Protein AF-A0A2T2SLJ1-F1 (afdb_monomer_lite)

pLDDT: mean 74.82, std 20.55, range [23.19, 96.5]

Secondary structure (DSSP, 8-state):
-----------------------SPPHHHHHHHHHHHHSGGGTT-----PPPHHHHHHHHHT------HHHHHHHHHHHHHH-S-GGGS-HHHHHS-HHHHHHHHHHHT-

Radius of gyration: 22.31 Å; chains: 1; bounding box: 52×55×46 Å

Structure (mmCIF, N/CA/C/O backbone):
data_AF-A0A2T2SLJ1-F1
#
_entry.id   AF-A0A2T2SLJ1-F1
#
loop_
_atom_site.group_PDB
_atom_site.id
_atom_site.type_symbol
_atom_site.label_atom_id
_atom_site.label_alt_id
_atom_site.label_comp_id
_atom_site.label_asym_id
_atom_site.label_entity_id
_atom_site.label_seq_id
_atom_site.pdbx_PDB_ins_code
_atom_site.Cartn_x
_atom_site.Cartn_y
_atom_site.Cartn_z
_atom_site.occupancy
_atom_site.B_iso_or_equiv
_atom_site.auth_seq_id
_atom_site.auth_comp_id
_atom_site.auth_asym_id
_atom_site.auth_atom_id
_atom_site.pdbx_PDB_model_num
ATOM 1 N N . MET A 1 1 ? 17.537 -33.366 -26.119 1.00 32.69 1 MET A N 1
ATOM 2 C CA . MET A 1 1 ? 17.930 -32.908 -27.466 1.00 32.69 1 MET A CA 1
ATOM 3 C C . MET A 1 1 ? 18.344 -31.454 -27.351 1.00 32.69 1 MET A C 1
ATOM 5 O O . MET A 1 1 ? 17.523 -30.617 -27.011 1.00 32.69 1 MET A O 1
ATOM 9 N N . TRP A 1 2 ? 19.645 -31.213 -27.488 1.00 23.19 2 TRP A N 1
ATOM 10 C CA . TRP A 1 2 ? 20.287 -29.902 -27.521 1.00 23.19 2 TRP A CA 1
ATOM 11 C C . TRP A 1 2 ? 20.319 -29.410 -28.971 1.00 23.19 2 TRP A C 1
ATOM 13 O O . TRP A 1 2 ? 20.697 -30.185 -29.845 1.00 23.19 2 TRP A O 1
ATOM 23 N N . PHE A 1 3 ? 20.025 -28.134 -29.212 1.00 32.09 3 PHE A N 1
ATOM 24 C CA . PHE A 1 3 ? 20.593 -27.412 -30.349 1.00 32.09 3 PHE A CA 1
ATOM 25 C C . PHE A 1 3 ? 21.109 -26.059 -29.875 1.00 32.09 3 PHE A C 1
ATOM 27 O O . PHE A 1 3 ? 20.372 -25.231 -29.346 1.00 32.09 3 PHE A O 1
ATOM 34 N N . ALA A 1 4 ? 22.417 -25.898 -30.042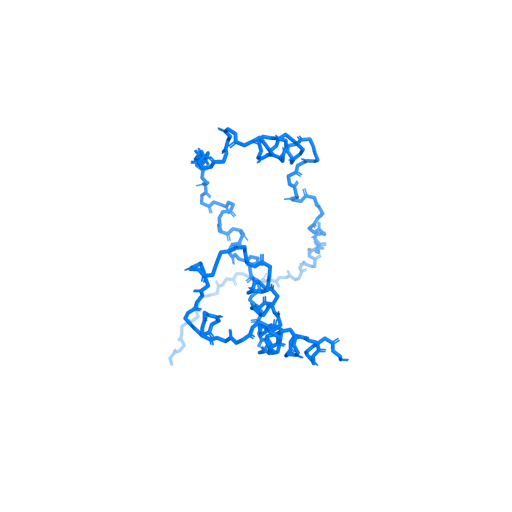 1.00 35.19 4 ALA A N 1
ATOM 35 C CA . ALA A 1 4 ? 23.173 -24.691 -29.791 1.00 35.19 4 ALA A CA 1
ATOM 36 C C . ALA A 1 4 ? 23.095 -23.764 -31.011 1.00 35.19 4 ALA A C 1
ATOM 38 O O . ALA A 1 4 ? 23.362 -24.196 -32.131 1.00 35.19 4 ALA A O 1
ATOM 39 N N . ALA A 1 5 ? 22.839 -22.479 -30.777 1.00 35.28 5 ALA A N 1
ATOM 40 C CA . ALA A 1 5 ? 23.275 -21.409 -31.663 1.00 35.28 5 ALA A CA 1
ATOM 41 C C . ALA A 1 5 ? 24.254 -20.537 -30.869 1.00 35.28 5 ALA A C 1
ATOM 43 O O . ALA A 1 5 ? 23.901 -19.918 -29.868 1.00 35.28 5 ALA A O 1
ATOM 44 N N . ARG A 1 6 ? 25.521 -20.578 -31.284 1.00 35.38 6 ARG A N 1
ATOM 45 C CA . ARG A 1 6 ? 26.629 -19.787 -30.745 1.00 35.38 6 ARG A CA 1
ATOM 46 C C . ARG A 1 6 ? 26.397 -18.301 -31.054 1.00 35.38 6 ARG A C 1
ATOM 48 O O . ARG A 1 6 ? 26.515 -17.906 -32.209 1.00 35.38 6 ARG A O 1
ATOM 55 N N . GLY A 1 7 ? 26.113 -17.496 -30.032 1.00 37.56 7 GLY A N 1
ATOM 56 C CA . GLY A 1 7 ? 26.376 -16.051 -30.036 1.00 37.56 7 GLY A CA 1
ATOM 57 C C . GLY A 1 7 ? 27.802 -15.776 -29.533 1.00 37.56 7 GLY A C 1
ATOM 58 O O . GLY A 1 7 ? 28.334 -16.598 -28.780 1.00 37.56 7 GLY A O 1
ATOM 59 N N . PRO A 1 8 ? 28.462 -14.691 -29.974 1.00 36.06 8 PRO A N 1
ATOM 60 C CA . PRO A 1 8 ? 29.869 -14.446 -29.682 1.00 36.06 8 PRO A CA 1
ATOM 61 C C . PRO A 1 8 ? 30.100 -14.208 -28.188 1.00 36.06 8 PRO A C 1
ATOM 63 O O . PRO A 1 8 ? 29.230 -13.726 -27.466 1.00 36.06 8 PRO A O 1
ATOM 66 N N . ALA A 1 9 ? 31.298 -14.590 -27.750 1.00 40.44 9 ALA A N 1
ATOM 67 C CA . ALA A 1 9 ? 31.780 -14.528 -26.382 1.00 40.44 9 ALA A CA 1
ATOM 68 C C . ALA A 1 9 ? 31.464 -13.181 -25.711 1.00 40.44 9 ALA A C 1
ATOM 70 O O . ALA A 1 9 ? 31.993 -12.142 -26.104 1.00 40.44 9 ALA A O 1
ATOM 71 N N . ALA A 1 10 ? 30.641 -13.218 -24.660 1.00 38.09 10 ALA A N 1
ATOM 72 C CA . ALA A 1 10 ? 30.500 -12.116 -23.721 1.00 38.09 10 ALA A CA 1
ATOM 73 C C . ALA A 1 10 ? 31.772 -12.051 -22.864 1.00 38.09 10 ALA A C 1
ATOM 75 O O . ALA A 1 10 ? 31.848 -12.603 -21.767 1.00 38.09 10 ALA A O 1
ATOM 76 N N . ALA A 1 11 ? 32.806 -11.418 -23.417 1.00 36.16 11 ALA A N 1
ATOM 77 C CA . ALA A 1 11 ? 33.872 -10.840 -22.622 1.00 36.16 11 ALA A CA 1
ATOM 78 C C . ALA A 1 11 ? 33.234 -9.850 -21.642 1.00 36.16 11 ALA A C 1
ATOM 80 O O . ALA A 1 11 ? 32.400 -9.026 -22.024 1.00 36.16 11 ALA A O 1
ATOM 81 N N . GLY A 1 12 ? 33.588 -9.990 -20.368 1.00 44.56 12 GLY A N 1
ATOM 82 C CA . GLY A 1 12 ? 33.067 -9.156 -19.302 1.00 44.56 12 GLY A CA 1
ATOM 83 C C . GLY A 1 12 ? 33.299 -7.678 -19.590 1.00 44.56 12 GLY A C 1
ATOM 84 O O . GLY A 1 12 ? 34.434 -7.219 -19.664 1.00 44.56 12 GLY A O 1
ATOM 85 N N . HIS A 1 13 ? 32.205 -6.934 -19.668 1.00 31.97 13 HIS A N 1
ATOM 86 C CA . HIS A 1 13 ? 32.200 -5.516 -19.376 1.00 31.97 13 HIS A CA 1
ATOM 87 C C . HIS A 1 13 ? 31.248 -5.326 -18.203 1.00 31.97 13 HIS A C 1
ATOM 89 O O . HIS A 1 13 ? 30.032 -5.444 -18.330 1.00 31.97 13 HIS A O 1
ATOM 95 N N . HIS A 1 14 ? 31.832 -5.090 -17.028 1.00 45.66 14 HIS A N 1
ATOM 96 C CA . HIS A 1 14 ? 31.132 -4.503 -15.896 1.00 45.66 14 HIS A CA 1
ATOM 97 C C . HIS A 1 14 ? 30.698 -3.093 -16.306 1.00 45.66 14 HIS A C 1
ATOM 99 O O . HIS A 1 14 ? 31.378 -2.113 -16.008 1.00 45.66 14 HIS A O 1
ATOM 105 N N . GLU A 1 15 ? 29.600 -2.987 -17.049 1.00 38.31 15 GLU A N 1
ATOM 106 C CA . GLU A 1 15 ? 28.993 -1.700 -17.335 1.00 38.31 15 GLU A CA 1
ATOM 107 C C . GLU A 1 15 ? 28.242 -1.265 -16.081 1.00 38.31 15 GLU A C 1
ATOM 109 O O . GLU A 1 15 ? 27.338 -1.937 -15.577 1.00 38.31 15 GLU A O 1
ATOM 114 N N . ALA A 1 16 ? 28.751 -0.188 -15.494 1.00 38.41 16 ALA A N 1
ATOM 115 C CA . ALA A 1 16 ? 28.317 0.356 -14.230 1.00 38.41 16 ALA A CA 1
ATOM 116 C C . ALA A 1 16 ? 26.790 0.485 -14.185 1.00 38.41 16 ALA A C 1
ATOM 118 O O . ALA A 1 16 ? 26.183 1.101 -15.062 1.00 38.41 16 ALA A O 1
ATOM 119 N N . ARG A 1 17 ? 26.180 -0.053 -13.119 1.00 45.03 17 ARG A N 1
ATOM 120 C CA . ARG A 1 17 ? 24.810 0.268 -12.708 1.00 45.03 17 ARG A CA 1
ATOM 121 C C . ARG A 1 17 ? 24.658 1.788 -12.711 1.00 45.03 17 ARG A C 1
ATOM 123 O O . ARG A 1 17 ? 25.090 2.453 -11.769 1.00 45.03 17 ARG A O 1
ATOM 130 N N . ARG A 1 18 ? 24.059 2.346 -13.764 1.00 36.41 18 ARG A N 1
ATOM 131 C CA . ARG A 1 18 ? 23.608 3.735 -13.760 1.00 36.41 18 ARG A CA 1
ATOM 132 C C . ARG A 1 18 ? 22.591 3.828 -12.625 1.00 36.41 18 ARG A C 1
ATOM 134 O O . ARG A 1 18 ? 21.611 3.083 -12.660 1.00 36.41 18 ARG A O 1
ATOM 141 N N . PRO A 1 19 ? 22.801 4.671 -11.602 1.00 38.62 19 PRO A N 1
ATOM 142 C CA . PRO A 1 19 ? 21.751 4.892 -10.630 1.00 38.62 19 PRO A CA 1
ATOM 143 C C . PRO A 1 19 ? 20.553 5.438 -11.406 1.00 38.62 19 PRO A C 1
ATOM 145 O O . PRO A 1 19 ? 20.693 6.408 -12.155 1.00 38.62 19 PRO A O 1
ATOM 148 N N . LEU A 1 20 ? 19.403 4.779 -11.260 1.00 50.56 20 LEU A N 1
ATOM 149 C CA . LEU A 1 20 ? 18.093 5.259 -11.688 1.00 50.56 20 LEU A CA 1
ATOM 150 C C . LEU A 1 20 ? 17.788 6.532 -10.890 1.00 50.56 20 LEU A C 1
ATOM 152 O O . LEU A 1 20 ? 17.073 6.534 -9.893 1.00 50.56 20 LEU A O 1
ATOM 156 N N . ARG A 1 21 ? 18.456 7.616 -11.264 1.00 48.94 21 ARG A N 1
ATOM 157 C CA . ARG A 1 21 ? 18.364 8.919 -10.634 1.00 48.94 21 ARG A CA 1
ATOM 158 C C . ARG A 1 21 ? 17.631 9.793 -11.639 1.00 48.94 21 ARG A C 1
ATOM 160 O O . ARG A 1 21 ? 18.147 10.074 -12.715 1.00 48.94 21 ARG A O 1
ATOM 167 N N . ASP A 1 22 ? 16.406 10.152 -11.266 1.00 49.47 22 ASP A N 1
ATOM 168 C CA . ASP A 1 22 ? 15.602 11.240 -11.837 1.00 49.47 22 ASP A CA 1
ATOM 169 C C . ASP A 1 22 ? 14.619 10.909 -12.983 1.00 49.47 22 ASP A C 1
ATOM 171 O O . ASP A 1 22 ? 14.282 11.787 -13.771 1.00 49.47 22 ASP A O 1
ATOM 175 N N . ALA A 1 23 ? 14.036 9.704 -13.025 1.00 55.25 23 ALA A N 1
ATOM 176 C CA . ALA A 1 23 ? 12.871 9.417 -13.888 1.00 55.25 23 ALA A CA 1
ATOM 177 C C . ALA A 1 23 ? 11.512 9.845 -13.276 1.00 55.25 23 ALA A C 1
ATOM 179 O O . ALA A 1 23 ? 10.450 9.411 -13.716 1.00 55.25 23 ALA A O 1
ATOM 180 N N . GLY A 1 24 ? 11.520 10.690 -12.241 1.00 54.97 24 GLY A N 1
ATOM 181 C CA . GLY A 1 24 ? 10.297 11.293 -11.709 1.00 54.97 24 GLY A CA 1
ATOM 182 C C . GLY A 1 24 ? 9.847 12.471 -12.582 1.00 54.97 24 GLY A C 1
ATOM 183 O O . GLY A 1 24 ? 10.696 13.225 -13.068 1.00 54.97 24 GLY A O 1
ATOM 184 N N . PRO A 1 25 ? 8.535 12.706 -12.772 1.00 66.19 25 PRO A N 1
ATOM 185 C CA . PRO A 1 25 ? 8.072 13.913 -13.447 1.00 66.19 25 PRO A CA 1
ATOM 186 C C . PRO A 1 25 ? 8.629 15.139 -12.715 1.00 66.19 25 PRO A C 1
ATOM 188 O O . PRO A 1 25 ? 8.607 15.198 -11.484 1.00 66.19 25 PRO A O 1
ATOM 191 N N . SER A 1 26 ? 9.153 16.123 -13.457 1.00 74.44 26 SER A N 1
ATOM 192 C CA . SER A 1 26 ? 9.773 17.300 -12.834 1.00 74.44 26 SER A CA 1
ATOM 193 C C . SER A 1 26 ? 8.840 17.925 -11.788 1.00 74.44 26 SER A C 1
ATOM 195 O O . SER A 1 26 ? 7.627 17.986 -12.001 1.00 74.44 26 SER A O 1
ATOM 197 N N . LYS A 1 27 ? 9.391 18.468 -10.692 1.00 69.19 27 LYS A N 1
ATOM 198 C CA . LYS A 1 27 ? 8.599 19.148 -9.643 1.00 69.19 27 LYS A CA 1
ATOM 199 C C . LYS A 1 27 ? 7.634 20.199 -10.215 1.00 69.19 27 LYS A C 1
ATOM 201 O O . LYS A 1 27 ? 6.551 20.400 -9.677 1.00 69.19 27 LYS A O 1
ATOM 206 N N . ARG A 1 28 ? 8.001 20.828 -11.340 1.00 69.94 28 ARG A N 1
ATOM 207 C CA . ARG A 1 28 ? 7.151 21.776 -12.079 1.00 69.94 28 ARG A CA 1
ATOM 208 C C . ARG A 1 28 ? 5.965 21.101 -12.768 1.00 69.94 28 ARG A C 1
ATOM 210 O O . ARG A 1 28 ? 4.855 21.615 -12.703 1.00 69.94 28 ARG A O 1
ATOM 217 N N . VAL A 1 29 ? 6.192 19.967 -13.427 1.00 74.81 29 VAL A N 1
ATOM 218 C CA . VAL A 1 29 ? 5.136 19.187 -14.092 1.00 74.81 29 VAL A CA 1
ATOM 219 C C . VAL A 1 29 ? 4.199 18.586 -13.049 1.00 74.81 29 VAL A C 1
ATOM 221 O O . VAL A 1 29 ? 2.989 18.780 -13.140 1.00 74.81 29 VAL A O 1
ATOM 224 N N . PHE A 1 30 ? 4.749 17.956 -12.007 1.00 77.19 30 PHE A N 1
ATOM 225 C CA . PHE A 1 30 ? 3.952 17.388 -10.924 1.00 77.19 30 PHE A CA 1
ATOM 226 C C . PHE A 1 30 ? 3.123 18.458 -10.203 1.00 77.19 30 PHE A C 1
ATOM 228 O O . PHE A 1 30 ? 1.929 18.270 -10.012 1.00 77.19 30 PHE A O 1
ATOM 235 N N . GLY A 1 31 ? 3.705 19.621 -9.883 1.00 76.50 31 GLY A N 1
ATOM 236 C CA . GLY A 1 31 ? 2.978 20.718 -9.232 1.00 76.50 31 GLY A CA 1
ATOM 237 C C . GLY A 1 31 ? 1.816 21.273 -10.065 1.00 76.50 31 GLY A C 1
ATOM 238 O O . GLY A 1 31 ? 0.776 21.628 -9.508 1.00 76.50 31 GLY A O 1
ATOM 239 N N . ARG A 1 32 ? 1.952 21.293 -11.399 1.00 76.06 32 ARG A N 1
ATOM 240 C CA . ARG A 1 32 ? 0.868 21.688 -12.314 1.00 76.06 32 ARG A CA 1
ATOM 241 C C . ARG A 1 32 ? -0.243 20.647 -12.364 1.00 76.06 32 ARG A C 1
ATOM 243 O O . ARG A 1 32 ? -1.406 21.027 -12.314 1.00 76.06 32 ARG A O 1
ATOM 250 N N . ILE A 1 33 ? 0.104 19.361 -12.426 1.00 77.94 33 ILE A N 1
ATOM 251 C CA . ILE A 1 33 ? -0.872 18.263 -12.417 1.00 77.94 33 ILE A CA 1
ATOM 252 C C . ILE A 1 33 ? -1.593 18.206 -11.065 1.00 77.94 33 ILE A C 1
ATOM 254 O O . ILE A 1 33 ? -2.813 18.149 -11.036 1.00 77.94 33 ILE A O 1
ATOM 258 N N . ALA A 1 34 ? -0.869 18.305 -9.949 1.00 72.00 34 ALA A N 1
ATOM 259 C CA . ALA A 1 34 ? -1.445 18.301 -8.607 1.00 72.00 34 ALA A CA 1
ATOM 260 C C . ALA A 1 34 ? -2.371 19.506 -8.369 1.00 72.00 34 ALA A C 1
ATOM 262 O O . ALA A 1 34 ? -3.474 19.327 -7.859 1.00 72.00 34 ALA A O 1
ATOM 263 N N . SER A 1 35 ? -1.966 20.713 -8.793 1.00 77.81 35 SER A N 1
ATOM 264 C CA . SER A 1 35 ? -2.853 21.887 -8.785 1.00 77.81 35 SER A CA 1
ATOM 265 C C . SER A 1 35 ? -4.075 21.662 -9.666 1.00 77.81 35 SER A C 1
ATOM 267 O O . SER A 1 35 ? -5.180 21.942 -9.242 1.00 77.81 35 SER A O 1
ATOM 269 N N . PHE A 1 36 ? -3.911 21.116 -10.873 1.00 74.81 36 PHE A N 1
ATOM 270 C CA . PHE A 1 36 ? -5.040 20.789 -11.744 1.00 74.81 36 PHE A CA 1
ATOM 271 C C . PHE A 1 36 ? -5.994 19.764 -11.098 1.00 74.81 36 PHE A C 1
ATOM 273 O O . PHE A 1 36 ? -7.206 19.912 -11.172 1.00 74.81 36 PHE A O 1
ATOM 280 N N . MET A 1 37 ? -5.475 18.754 -10.400 1.00 72.06 37 MET A N 1
ATOM 281 C CA . MET A 1 37 ? -6.282 17.739 -9.715 1.00 72.06 37 MET A CA 1
ATOM 282 C C . MET A 1 37 ? -6.963 18.244 -8.431 1.00 72.06 37 MET A C 1
ATOM 284 O O . MET A 1 37 ? -7.929 17.622 -7.983 1.00 72.06 37 MET A O 1
ATOM 288 N N . SER A 1 38 ? -6.483 19.333 -7.814 1.00 76.00 38 SER A N 1
ATOM 289 C CA . SER A 1 38 ? -7.044 19.849 -6.556 1.00 76.00 38 SER A CA 1
ATOM 290 C C . SER A 1 38 ? -8.381 20.576 -6.744 1.00 76.00 38 SER A C 1
ATOM 292 O O . SER A 1 38 ? -9.186 20.620 -5.809 1.00 76.00 38 SER A O 1
ATOM 294 N N . TRP A 1 39 ? -8.652 21.066 -7.957 1.00 75.69 39 TRP A N 1
ATOM 295 C CA . TRP A 1 39 ? -9.884 21.760 -8.329 1.00 75.69 39 TRP A CA 1
ATOM 296 C C . TRP A 1 39 ? -11.094 20.806 -8.385 1.00 75.69 39 TRP A C 1
ATOM 298 O O . TRP A 1 39 ? -11.081 19.827 -9.145 1.00 75.69 39 TRP A O 1
ATOM 308 N N . PRO A 1 40 ? -12.166 21.058 -7.608 1.00 75.00 40 PRO A N 1
ATOM 309 C CA . PRO A 1 40 ? -13.384 20.243 -7.622 1.00 75.00 40 PRO A CA 1
ATOM 310 C C . PRO A 1 40 ? -14.008 20.059 -9.015 1.00 75.00 40 PRO A C 1
ATOM 312 O O . PRO A 1 40 ? -14.481 18.971 -9.332 1.00 75.00 40 PRO A O 1
ATOM 315 N N . GLU A 1 41 ? -13.951 21.082 -9.862 1.00 79.69 41 GLU A N 1
ATOM 316 C CA . GLU A 1 41 ? -14.445 21.137 -11.244 1.00 79.69 41 GLU A CA 1
ATOM 317 C C . GLU A 1 41 ? -13.626 20.298 -12.245 1.00 79.69 41 GLU A C 1
ATOM 319 O O . GLU A 1 41 ? -14.002 20.143 -13.411 1.00 79.69 41 GLU A O 1
ATOM 324 N N . HIS A 1 42 ? -12.483 19.760 -11.819 1.00 72.62 42 HIS A N 1
ATOM 325 C CA . HIS A 1 42 ? -11.652 18.844 -12.603 1.00 72.62 42 HIS A CA 1
ATOM 326 C C . HIS A 1 42 ? -11.803 17.387 -12.151 1.00 72.62 42 HIS A C 1
ATOM 328 O O . HIS A 1 42 ? -11.371 16.469 -12.854 1.00 72.62 42 HIS A O 1
ATOM 334 N N . ARG A 1 43 ? -12.493 17.140 -11.028 1.00 68.31 43 ARG A N 1
ATOM 335 C CA . ARG A 1 43 ? -12.812 15.785 -10.566 1.00 68.31 43 ARG A CA 1
ATOM 336 C C . ARG A 1 43 ? -13.717 15.096 -11.591 1.00 68.31 43 ARG A C 1
ATOM 338 O O . ARG A 1 43 ? -14.781 15.598 -11.932 1.00 68.31 43 ARG A O 1
ATOM 345 N N . GLY A 1 44 ? -13.284 13.937 -12.087 1.00 63.69 44 GLY A N 1
ATOM 346 C CA . GLY A 1 44 ? -14.017 13.157 -13.092 1.00 63.69 44 GLY A CA 1
ATOM 347 C C . GLY A 1 44 ? -13.707 13.504 -14.554 1.00 63.69 44 GLY A C 1
ATOM 348 O O . GLY A 1 44 ? -14.286 12.888 -15.444 1.00 63.69 44 GLY A O 1
ATOM 349 N N . ARG A 1 45 ? -12.785 14.438 -14.834 1.00 64.50 45 ARG A N 1
ATOM 350 C CA . ARG A 1 45 ? -12.292 14.702 -16.197 1.00 64.50 45 ARG A CA 1
ATOM 351 C C . ARG A 1 45 ? -11.038 13.863 -16.464 1.00 64.50 45 ARG A C 1
ATOM 353 O O . ARG A 1 45 ? -10.048 13.997 -15.751 1.00 64.50 45 ARG A O 1
ATOM 360 N N . ILE A 1 46 ? -11.080 12.996 -17.478 1.00 64.31 46 ILE A N 1
ATOM 361 C CA . ILE A 1 46 ? -9.956 12.120 -17.849 1.00 64.31 46 ILE A CA 1
ATOM 362 C C . ILE A 1 46 ? -9.064 12.845 -18.862 1.00 64.31 46 ILE A C 1
ATOM 364 O O . ILE A 1 46 ? -9.539 13.270 -19.915 1.00 64.31 46 ILE A O 1
ATOM 368 N N . LEU A 1 47 ? -7.771 12.975 -18.553 1.00 66.12 47 LEU A N 1
ATOM 369 C CA . LEU A 1 47 ? -6.754 13.374 -19.525 1.00 66.12 47 LEU A CA 1
ATOM 370 C C . LEU A 1 47 ? -6.191 12.110 -20.184 1.00 66.12 47 LEU A C 1
ATOM 372 O O . LEU A 1 47 ? -5.503 11.331 -19.529 1.00 66.12 47 LEU A O 1
ATOM 376 N N . PHE A 1 48 ? -6.476 11.912 -21.470 1.00 63.03 48 PHE A N 1
ATOM 377 C CA . PHE A 1 48 ? -5.872 10.839 -22.259 1.00 63.03 48 PHE A CA 1
ATOM 378 C C . PHE A 1 48 ? -4.578 11.347 -22.891 1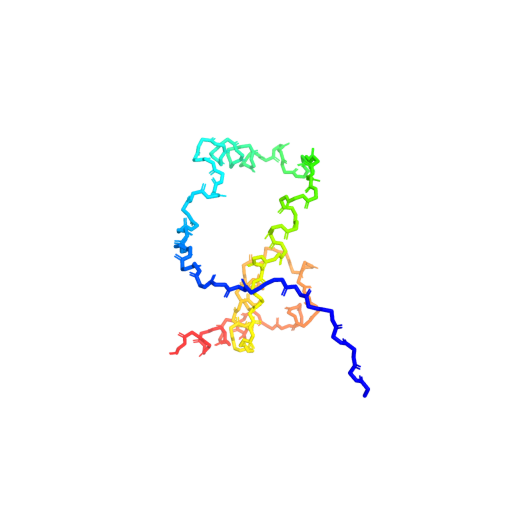.00 63.03 48 PHE A C 1
ATOM 380 O O . PHE A 1 48 ? -4.597 12.306 -23.661 1.00 63.03 48 PHE A O 1
ATOM 387 N N . PHE A 1 49 ? -3.460 10.701 -22.576 1.00 71.75 49 PHE A N 1
ATOM 388 C CA . PHE A 1 49 ? -2.197 10.892 -23.279 1.00 71.75 49 PHE A CA 1
ATOM 389 C C . PHE A 1 49 ? -1.780 9.558 -23.910 1.00 71.75 49 PHE A C 1
ATOM 391 O O . PHE A 1 49 ? -1.898 8.519 -23.256 1.00 71.75 49 PHE A O 1
ATOM 398 N N . PRO A 1 50 ? -1.331 9.553 -25.177 1.00 75.69 50 PRO A N 1
ATOM 399 C CA . PRO A 1 50 ? -0.836 8.339 -25.803 1.00 75.69 50 PRO A CA 1
ATOM 400 C C . PRO A 1 50 ? 0.455 7.906 -25.103 1.00 75.69 50 PRO A C 1
ATOM 402 O O . PRO A 1 50 ? 1.405 8.681 -24.993 1.00 75.69 50 PRO A O 1
ATOM 405 N N . VAL A 1 51 ? 0.481 6.666 -24.623 1.00 82.25 51 VAL A N 1
ATOM 406 C CA . VAL A 1 51 ? 1.692 6.017 -24.113 1.00 82.25 51 VAL A CA 1
ATOM 407 C C . VAL A 1 51 ? 2.310 5.233 -25.266 1.00 82.25 51 VAL A C 1
ATOM 409 O O . VAL A 1 51 ? 1.624 4.446 -25.918 1.00 82.25 51 VAL A O 1
ATOM 412 N N . THR A 1 52 ? 3.589 5.471 -25.554 1.00 85.50 52 THR A N 1
ATOM 413 C CA . THR A 1 52 ? 4.338 4.695 -26.549 1.00 85.50 52 THR A CA 1
ATOM 414 C C . THR A 1 52 ? 4.790 3.357 -25.957 1.00 85.50 52 THR A C 1
ATOM 416 O O . THR A 1 52 ? 4.870 3.195 -24.739 1.00 85.50 52 THR A O 1
ATOM 419 N N . ALA A 1 53 ? 5.075 2.376 -26.818 1.00 89.88 53 ALA A N 1
ATOM 420 C CA . ALA A 1 53 ? 5.420 1.021 -26.381 1.00 89.88 53 ALA A CA 1
ATOM 421 C C . ALA A 1 53 ? 6.689 0.966 -25.508 1.00 89.88 53 ALA A C 1
ATOM 423 O O . ALA A 1 53 ? 6.737 0.191 -24.562 1.00 89.88 53 ALA A O 1
ATOM 424 N N . GLU A 1 54 ? 7.689 1.805 -25.787 1.00 87.69 54 GLU A N 1
ATOM 425 C CA . GLU A 1 54 ? 8.979 1.788 -25.082 1.00 87.69 54 GLU A CA 1
ATOM 426 C C . GLU A 1 54 ? 8.852 2.138 -23.579 1.00 87.69 54 GLU A C 1
ATOM 428 O O . GLU A 1 54 ? 9.248 1.306 -22.763 1.00 87.69 54 GLU A O 1
ATOM 433 N N . PRO A 1 55 ? 8.259 3.278 -23.157 1.00 85.75 55 PRO A N 1
ATOM 434 C CA . PRO A 1 55 ? 8.036 3.566 -21.737 1.00 85.75 55 PRO A CA 1
ATOM 435 C C . PRO A 1 5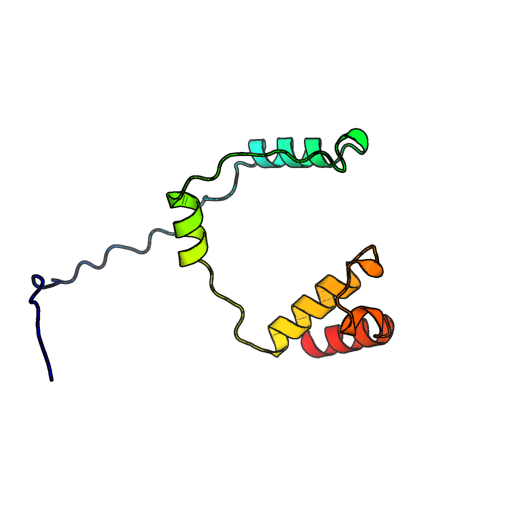5 ? 7.179 2.520 -21.018 1.00 85.75 55 PRO A C 1
ATOM 437 O O . PRO A 1 55 ? 7.408 2.244 -19.843 1.00 85.75 55 PRO A O 1
ATOM 440 N N . LEU A 1 56 ? 6.189 1.942 -21.709 1.00 86.00 56 LEU A N 1
ATOM 441 C CA . LEU A 1 56 ? 5.335 0.903 -21.135 1.00 86.00 56 LEU A CA 1
ATOM 442 C C . LEU A 1 56 ? 6.116 -0.394 -20.892 1.00 86.00 56 LEU A C 1
ATOM 444 O O . LEU A 1 56 ? 5.986 -1.000 -19.828 1.00 86.00 56 LEU A O 1
ATOM 448 N N . GLN A 1 57 ? 6.939 -0.797 -21.861 1.00 87.56 57 GLN A N 1
ATOM 449 C CA . GLN A 1 57 ? 7.796 -1.970 -21.746 1.00 87.56 57 GLN A CA 1
ATOM 450 C C . GLN A 1 57 ? 8.815 -1.782 -20.622 1.00 87.56 57 GLN A C 1
ATOM 452 O O . GLN A 1 57 ? 8.902 -2.629 -19.744 1.00 87.56 57 GLN A O 1
ATOM 457 N N . ALA A 1 58 ? 9.487 -0.628 -20.568 1.00 87.44 58 ALA A N 1
ATOM 458 C CA . ALA A 1 58 ? 10.441 -0.316 -19.507 1.00 87.44 58 ALA A CA 1
ATOM 459 C C . ALA A 1 58 ? 9.807 -0.372 -18.104 1.00 87.44 58 ALA A C 1
ATOM 461 O O . ALA A 1 58 ? 10.396 -0.934 -17.186 1.00 87.44 58 ALA A O 1
ATOM 462 N N . ALA A 1 59 ? 8.592 0.163 -17.936 1.00 85.44 59 ALA A N 1
ATOM 463 C CA . ALA A 1 59 ? 7.869 0.087 -16.665 1.00 85.44 59 ALA A CA 1
ATOM 464 C C . ALA A 1 59 ? 7.458 -1.349 -16.298 1.00 85.44 59 ALA A C 1
ATOM 466 O O . ALA A 1 59 ? 7.416 -1.694 -15.120 1.00 85.44 59 ALA A O 1
ATOM 467 N N . THR A 1 60 ? 7.143 -2.174 -17.298 1.00 87.12 60 THR A N 1
ATOM 468 C CA . THR A 1 60 ? 6.803 -3.590 -17.096 1.00 87.12 60 THR A CA 1
ATOM 469 C C . THR A 1 60 ? 8.036 -4.393 -16.690 1.00 87.12 60 THR A C 1
ATOM 471 O O . THR A 1 60 ? 7.957 -5.208 -15.776 1.00 87.12 60 THR A O 1
ATOM 474 N N . ASP A 1 61 ? 9.177 -4.131 -17.325 1.00 88.19 61 ASP A N 1
ATOM 475 C CA . ASP A 1 61 ? 10.438 -4.822 -17.052 1.00 88.19 61 ASP A CA 1
ATOM 476 C C . ASP A 1 61 ? 11.024 -4.446 -15.677 1.00 88.19 61 ASP A C 1
ATOM 478 O O . ASP A 1 61 ? 11.682 -5.267 -15.042 1.00 88.19 61 ASP A O 1
ATOM 482 N N . ASP A 1 62 ? 10.764 -3.224 -15.198 1.00 87.25 62 ASP A N 1
ATOM 483 C CA . ASP A 1 62 ? 11.180 -2.730 -13.873 1.00 87.25 62 ASP A CA 1
ATOM 484 C C . ASP A 1 62 ? 10.195 -3.104 -12.746 1.00 87.25 62 ASP A C 1
ATOM 486 O O . ASP A 1 62 ? 10.435 -2.840 -11.566 1.00 87.25 62 ASP A O 1
ATOM 490 N N . PHE A 1 63 ? 9.062 -3.731 -13.073 1.00 84.31 63 PHE A N 1
ATOM 491 C CA . PHE A 1 63 ? 8.068 -4.098 -12.073 1.00 84.31 63 PHE A CA 1
ATOM 492 C C . PHE A 1 63 ? 8.509 -5.329 -11.265 1.00 84.31 63 PHE A C 1
ATOM 494 O O . PHE A 1 63 ? 8.483 -6.461 -11.747 1.00 84.31 63 PHE A O 1
ATOM 501 N N . ALA A 1 64 ? 8.839 -5.121 -9.989 1.00 80.44 64 ALA A N 1
ATOM 502 C CA . ALA A 1 64 ? 9.051 -6.192 -9.018 1.00 80.44 64 ALA A CA 1
ATOM 503 C C . ALA A 1 64 ? 7.787 -6.385 -8.152 1.00 80.44 64 ALA A C 1
ATOM 505 O O . ALA A 1 64 ? 7.499 -5.527 -7.310 1.00 80.44 64 ALA A O 1
ATOM 506 N N . PRO A 1 65 ? 7.012 -7.478 -8.322 1.00 75.94 65 PRO A N 1
ATOM 507 C CA . PRO A 1 65 ? 5.843 -7.718 -7.485 1.00 75.94 65 PRO A CA 1
ATOM 508 C C . PRO A 1 65 ? 6.256 -7.991 -6.029 1.00 75.94 65 PRO A C 1
ATOM 510 O O . PRO A 1 65 ? 7.271 -8.658 -5.795 1.00 75.94 65 PRO A O 1
ATOM 513 N N . PRO A 1 66 ? 5.459 -7.553 -5.038 1.00 76.69 66 PRO A N 1
ATOM 514 C CA . PRO A 1 66 ? 5.648 -7.999 -3.664 1.00 76.69 66 PRO A CA 1
ATOM 515 C C . PRO A 1 66 ? 5.445 -9.519 -3.604 1.00 76.69 66 PRO A C 1
ATOM 517 O O . PRO A 1 66 ? 4.448 -10.040 -4.101 1.00 76.69 66 PRO A O 1
ATOM 520 N N . THR A 1 67 ? 6.408 -10.243 -3.031 1.00 81.62 67 THR A N 1
ATOM 521 C CA . THR A 1 67 ? 6.377 -11.717 -2.923 1.00 81.62 67 THR A CA 1
ATOM 522 C C . THR A 1 67 ? 6.092 -12.206 -1.506 1.00 81.62 67 THR A C 1
ATOM 524 O O . THR A 1 67 ? 5.784 -13.382 -1.321 1.00 81.62 67 THR A O 1
ATOM 527 N N . TYR A 1 68 ? 6.144 -11.316 -0.514 1.00 87.50 68 TYR A N 1
ATOM 528 C CA . TYR A 1 68 ? 5.917 -11.643 0.889 1.00 87.50 68 TYR A CA 1
ATOM 529 C C . TYR A 1 68 ? 4.427 -11.504 1.243 1.00 87.50 68 TYR A C 1
ATOM 531 O O . TYR A 1 68 ? 3.895 -10.393 1.177 1.00 87.50 68 TYR A O 1
ATOM 539 N N . PRO A 1 69 ? 3.738 -12.597 1.631 1.00 88.88 69 PRO A N 1
ATOM 540 C CA . PRO A 1 69 ? 2.303 -12.572 1.930 1.00 88.88 69 PRO A CA 1
ATOM 541 C C . PRO A 1 69 ? 1.906 -11.532 2.984 1.00 88.88 69 PRO A C 1
ATOM 543 O O . PRO A 1 69 ? 0.884 -10.866 2.831 1.00 88.88 69 PRO A O 1
ATOM 546 N N . ASP A 1 70 ? 2.744 -11.342 4.002 1.00 92.50 70 ASP A N 1
ATOM 547 C CA . ASP A 1 70 ? 2.499 -10.390 5.089 1.00 92.50 70 ASP A CA 1
ATOM 548 C C . ASP A 1 70 ? 2.555 -8.931 4.603 1.00 92.50 70 ASP A C 1
ATOM 550 O O . ASP A 1 70 ? 1.735 -8.104 5.006 1.00 92.50 70 ASP A O 1
ATOM 554 N N . GLU A 1 71 ? 3.473 -8.609 3.685 1.00 90.75 71 GLU A N 1
ATOM 555 C CA . GLU A 1 71 ? 3.566 -7.277 3.072 1.00 90.75 71 GLU A CA 1
ATOM 556 C C . GLU A 1 71 ? 2.369 -6.994 2.161 1.00 90.75 71 GLU A C 1
ATOM 558 O O . GLU A 1 71 ? 1.841 -5.878 2.156 1.00 90.75 71 GLU A O 1
ATOM 563 N N . ILE A 1 72 ? 1.910 -8.008 1.422 1.00 91.81 72 ILE A N 1
ATOM 564 C CA . ILE A 1 72 ? 0.705 -7.913 0.594 1.00 91.81 72 ILE A CA 1
ATOM 565 C C . ILE A 1 72 ? -0.507 -7.640 1.490 1.00 91.81 72 ILE A C 1
ATOM 567 O O . ILE A 1 72 ? -1.238 -6.680 1.248 1.00 91.81 72 ILE A O 1
ATOM 571 N N . GLU A 1 73 ? -0.700 -8.418 2.561 1.00 93.12 73 GLU A N 1
ATOM 572 C CA . GLU A 1 73 ? -1.826 -8.215 3.481 1.00 93.12 73 GLU A CA 1
ATOM 573 C C . GLU A 1 73 ? -1.761 -6.833 4.149 1.00 93.12 73 GLU A C 1
ATOM 575 O O . GLU A 1 73 ? -2.777 -6.136 4.238 1.00 93.12 73 GLU A O 1
ATOM 580 N N . LEU A 1 74 ? -0.570 -6.382 4.556 1.00 94.12 74 LEU A N 1
ATOM 581 C CA . LEU A 1 74 ? -0.365 -5.050 5.120 1.00 94.12 74 LEU A CA 1
ATOM 582 C C . LEU A 1 74 ? -0.824 -3.947 4.152 1.00 94.12 74 LEU A C 1
ATOM 584 O O . LEU A 1 74 ? -1.554 -3.036 4.556 1.00 94.12 74 LEU A O 1
ATOM 588 N N . GLN A 1 75 ? -0.407 -4.019 2.886 1.00 92.94 75 GLN A N 1
ATOM 58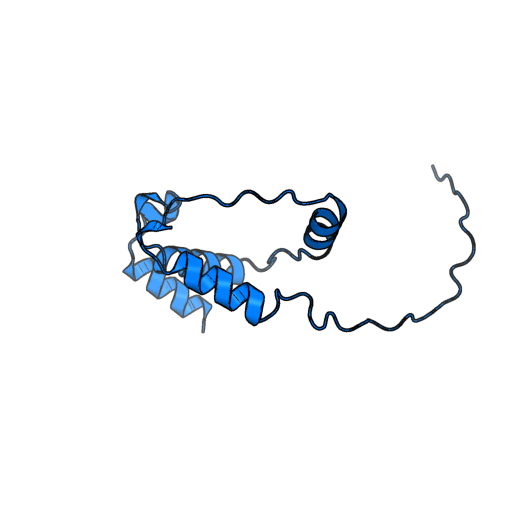9 C CA . GLN A 1 75 ? -0.757 -3.034 1.859 1.00 92.94 75 GLN A CA 1
ATOM 590 C C . GLN A 1 75 ? -2.253 -3.050 1.537 1.00 92.94 75 GLN A C 1
ATOM 592 O O . GLN A 1 75 ? -2.879 -1.991 1.439 1.00 92.94 75 GLN A O 1
ATOM 597 N N . GLU A 1 76 ? -2.850 -4.234 1.422 1.00 93.38 76 GLU A N 1
ATOM 598 C CA . GLU A 1 76 ? -4.281 -4.388 1.169 1.00 93.38 76 GLU A CA 1
ATOM 599 C C . GLU A 1 76 ? -5.127 -3.817 2.313 1.00 93.38 76 GLU A C 1
ATOM 601 O O . GLU A 1 76 ? -6.097 -3.094 2.068 1.00 93.38 76 GLU A O 1
ATOM 606 N N . LEU A 1 77 ? -4.743 -4.083 3.566 1.00 95.69 77 LEU A N 1
ATOM 607 C CA . LEU A 1 77 ? -5.405 -3.530 4.748 1.00 95.69 77 LEU A CA 1
ATOM 608 C C . LEU A 1 77 ? -5.246 -2.009 4.827 1.00 95.69 77 LEU A C 1
ATOM 610 O O . LEU A 1 77 ? -6.212 -1.314 5.151 1.00 95.69 77 LEU A O 1
ATOM 614 N N . ALA A 1 78 ? -4.063 -1.478 4.507 1.00 95.00 78 ALA A N 1
ATOM 615 C CA . ALA A 1 78 ? -3.831 -0.037 4.459 1.00 95.00 78 ALA A CA 1
ATOM 616 C C . ALA A 1 78 ? -4.733 0.628 3.408 1.00 95.00 78 ALA A C 1
ATOM 618 O O . ALA A 1 78 ? -5.465 1.565 3.724 1.00 95.00 78 ALA A O 1
ATOM 619 N N . ALA A 1 79 ? -4.761 0.086 2.188 1.00 93.62 79 ALA A N 1
ATOM 620 C CA . ALA A 1 79 ? -5.621 0.578 1.116 1.00 93.62 79 ALA A CA 1
ATOM 621 C C . ALA A 1 79 ? -7.110 0.503 1.494 1.00 93.62 79 ALA A C 1
ATOM 623 O O . ALA A 1 79 ? -7.871 1.437 1.232 1.00 93.62 79 ALA A O 1
ATOM 624 N N . ALA A 1 80 ? -7.532 -0.581 2.152 1.00 94.31 80 ALA A N 1
ATOM 625 C CA . ALA A 1 80 ? -8.912 -0.746 2.587 1.00 94.31 80 ALA A CA 1
ATOM 626 C C . ALA A 1 80 ? -9.331 0.290 3.647 1.00 94.31 80 ALA A C 1
ATOM 628 O O . AL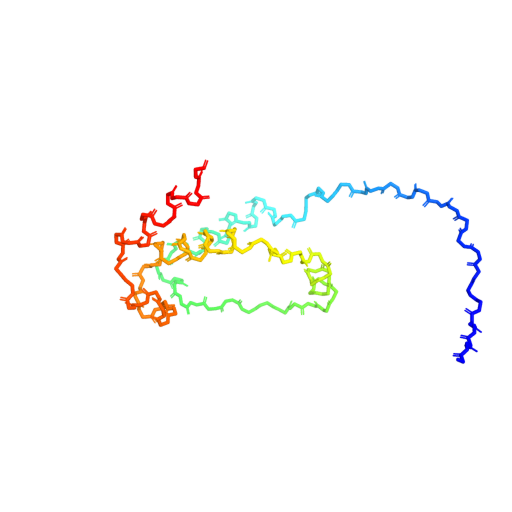A A 1 80 ? -10.464 0.782 3.622 1.00 94.31 80 ALA A O 1
ATOM 629 N N . LEU A 1 81 ? -8.427 0.643 4.565 1.00 93.94 81 LEU A N 1
ATOM 630 C CA . LEU A 1 81 ? -8.674 1.641 5.607 1.00 93.94 81 LEU A CA 1
ATOM 631 C C . LEU A 1 81 ? -8.745 3.064 5.039 1.00 93.94 81 LEU A C 1
ATOM 633 O O . LEU A 1 81 ? -9.670 3.793 5.405 1.00 93.94 81 LEU A O 1
ATOM 637 N N . GLU A 1 82 ? -7.863 3.411 4.099 1.00 94.88 82 GLU A N 1
ATOM 638 C CA . GLU A 1 82 ? -7.834 4.717 3.414 1.00 94.88 82 GLU A CA 1
ATOM 639 C C . GLU A 1 82 ? -8.971 4.900 2.395 1.00 94.88 82 GLU A C 1
ATOM 641 O O . GLU A 1 82 ? -9.281 6.015 1.966 1.00 94.88 82 GLU A O 1
ATOM 646 N N . CYS A 1 83 ? -9.641 3.815 1.999 1.00 91.25 83 CYS A N 1
ATOM 647 C CA . CYS A 1 83 ? -10.716 3.888 1.024 1.00 91.25 83 CYS A CA 1
ATOM 648 C C . CYS A 1 83 ? -11.896 4.721 1.556 1.00 91.25 83 CYS A C 1
ATOM 650 O O . CYS A 1 83 ? -12.530 4.405 2.569 1.00 91.25 83 CYS A O 1
ATOM 652 N N . THR A 1 84 ? -12.234 5.790 0.836 1.00 86.81 84 THR A N 1
ATOM 653 C CA . THR A 1 84 ? -13.297 6.732 1.220 1.00 86.81 84 THR A CA 1
ATOM 654 C C . THR A 1 84 ? -14.700 6.236 0.865 1.00 86.81 84 THR A C 1
ATOM 656 O O . THR A 1 84 ? -15.688 6.795 1.342 1.00 86.81 84 THR A O 1
ATOM 659 N N . ARG A 1 85 ? -14.820 5.176 0.050 1.00 87.81 85 ARG A N 1
ATOM 660 C CA . ARG A 1 85 ? -16.102 4.598 -0.385 1.00 87.81 85 ARG A CA 1
ATOM 661 C C . ARG A 1 85 ? -16.112 3.082 -0.235 1.00 87.81 85 ARG A C 1
ATOM 663 O O . ARG A 1 85 ? -15.406 2.373 -0.940 1.00 87.81 85 ARG A O 1
ATOM 670 N N . ARG A 1 86 ? -17.016 2.566 0.603 1.00 83.69 86 ARG A N 1
ATOM 671 C CA . ARG A 1 86 ? -17.117 1.124 0.897 1.00 83.69 86 ARG A CA 1
ATOM 672 C C . ARG A 1 86 ? -17.450 0.267 -0.330 1.00 83.69 86 ARG A C 1
ATOM 674 O O . ARG A 1 86 ? -16.981 -0.857 -0.420 1.00 83.69 86 ARG A O 1
ATOM 681 N N . LEU A 1 87 ? -18.200 0.797 -1.297 1.00 90.06 87 LEU A N 1
ATOM 682 C CA . LEU A 1 87 ? -18.523 0.090 -2.546 1.00 90.06 87 LEU A CA 1
ATOM 683 C C . LEU A 1 87 ? -17.308 -0.140 -3.459 1.00 90.06 87 LEU A C 1
ATOM 685 O O . LEU A 1 87 ? -17.359 -1.025 -4.303 1.00 90.06 87 LEU A O 1
ATOM 689 N N . MET A 1 88 ? -16.227 0.630 -3.289 1.00 89.81 88 MET A N 1
ATOM 690 C CA . MET A 1 88 ? -14.987 0.466 -4.060 1.00 89.81 88 MET A CA 1
ATOM 691 C C . MET A 1 88 ? -14.083 -0.640 -3.501 1.00 89.81 88 MET A C 1
ATOM 693 O O . MET A 1 88 ? -13.094 -0.998 -4.132 1.00 89.81 88 MET A O 1
ATOM 697 N N . LEU A 1 89 ? -14.409 -1.188 -2.328 1.00 92.44 89 LEU A N 1
ATOM 698 C CA . LEU A 1 89 ? -13.629 -2.257 -1.719 1.00 92.44 89 LEU A CA 1
ATOM 699 C C . LEU A 1 89 ? -13.958 -3.624 -2.345 1.00 92.44 89 LEU A C 1
ATOM 701 O O . LEU A 1 89 ? -15.119 -3.896 -2.673 1.00 92.44 89 LEU A O 1
ATOM 705 N N . PRO A 1 90 ? -12.980 -4.541 -2.430 1.00 93.00 90 PRO A N 1
ATOM 706 C CA . PRO A 1 90 ? -13.241 -5.959 -2.664 1.00 93.00 90 PRO A CA 1
ATOM 707 C C . PRO A 1 90 ? -14.209 -6.545 -1.628 1.00 93.00 90 PRO A C 1
ATOM 709 O O . PRO A 1 90 ? -14.279 -6.077 -0.491 1.00 93.00 90 PRO A O 1
ATOM 712 N N . GLU A 1 91 ? -14.939 -7.596 -2.001 1.00 91.12 91 GLU A N 1
ATOM 713 C CA . GLU A 1 91 ? -16.013 -8.171 -1.176 1.00 91.12 91 GLU A CA 1
ATOM 714 C C . GLU A 1 91 ? -15.544 -8.591 0.225 1.00 91.12 91 GLU A C 1
ATOM 716 O O . GLU A 1 91 ? -16.177 -8.228 1.218 1.00 91.12 91 GLU A O 1
ATOM 721 N N . ARG A 1 92 ? -14.360 -9.214 0.326 1.00 91.69 92 ARG A N 1
ATOM 722 C CA . ARG A 1 92 ? -13.736 -9.571 1.613 1.00 91.69 92 ARG A CA 1
ATOM 723 C C . ARG A 1 92 ? -13.593 -8.383 2.573 1.00 91.69 92 ARG A C 1
ATOM 725 O O . ARG A 1 92 ? -13.832 -8.529 3.764 1.00 91.69 92 ARG A O 1
ATOM 732 N N . PHE A 1 93 ? -13.254 -7.196 2.064 1.00 92.75 93 PHE A N 1
ATOM 733 C CA . PHE A 1 93 ? -13.069 -5.988 2.876 1.00 92.75 93 PHE A CA 1
ATOM 734 C C . PHE A 1 93 ? -14.372 -5.206 3.065 1.00 92.75 93 PHE A C 1
ATOM 736 O O . PHE A 1 93 ? -14.504 -4.458 4.030 1.00 92.75 93 PHE A O 1
ATOM 743 N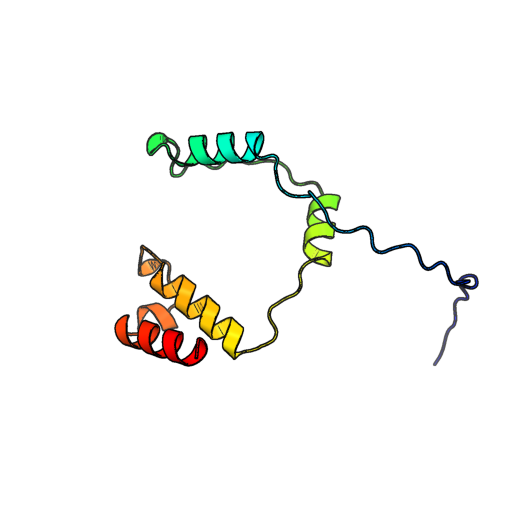 N . ARG A 1 94 ? -15.366 -5.398 2.186 1.00 91.56 94 ARG A N 1
ATOM 744 C CA . ARG A 1 94 ? -16.724 -4.876 2.398 1.00 91.56 94 ARG A CA 1
ATOM 745 C C . ARG A 1 94 ? -17.394 -5.530 3.600 1.00 91.56 94 ARG A C 1
ATOM 747 O O . ARG A 1 94 ? -18.025 -4.814 4.381 1.00 91.56 94 ARG A O 1
ATOM 754 N N . ALA A 1 95 ? -17.249 -6.847 3.729 1.00 90.62 95 ALA A N 1
ATOM 755 C CA . ALA A 1 95 ? -17.832 -7.644 4.806 1.00 90.62 95 ALA A CA 1
ATOM 756 C C . ALA A 1 95 ? -17.055 -7.549 6.134 1.00 90.62 95 ALA A C 1
ATOM 758 O O . ALA A 1 95 ? -17.638 -7.757 7.195 1.00 90.62 95 ALA A O 1
ATOM 759 N N . MET A 1 96 ? -15.765 -7.204 6.092 1.00 91.44 96 MET A N 1
ATOM 760 C CA . MET A 1 96 ? -14.915 -7.080 7.279 1.00 91.44 96 MET A CA 1
ATOM 761 C C . MET A 1 96 ? -15.259 -5.845 8.129 1.00 91.44 96 MET A C 1
ATOM 763 O O . MET A 1 96 ? -15.583 -4.772 7.608 1.00 91.44 96 MET A O 1
ATOM 767 N N . ASP A 1 97 ? -15.143 -5.972 9.455 1.00 92.88 97 ASP A N 1
ATOM 768 C CA . ASP A 1 97 ? -15.233 -4.831 10.367 1.00 92.88 97 ASP A CA 1
ATOM 769 C C . ASP A 1 97 ? -13.983 -3.937 10.276 1.00 92.88 97 ASP A C 1
ATOM 771 O O . ASP A 1 97 ? -12.842 -4.404 10.291 1.00 92.88 97 ASP A O 1
ATOM 775 N N . ARG A 1 98 ? -14.185 -2.613 10.244 1.00 91.44 98 ARG A N 1
ATOM 776 C CA . ARG A 1 98 ? -13.084 -1.646 10.095 1.00 91.44 98 ARG A CA 1
ATOM 777 C C . ARG A 1 98 ? -12.104 -1.690 11.270 1.00 91.44 98 ARG A C 1
ATOM 779 O O . ARG A 1 98 ? -10.909 -1.474 11.072 1.00 91.44 98 ARG A O 1
ATOM 786 N N . ARG A 1 99 ? -12.582 -1.972 12.490 1.00 94.06 99 ARG A N 1
ATOM 787 C CA . ARG A 1 99 ? -11.702 -2.085 13.666 1.00 94.06 99 ARG A CA 1
ATOM 788 C C . ARG A 1 99 ? -10.891 -3.372 13.609 1.00 94.06 99 ARG A C 1
ATOM 790 O O . ARG A 1 99 ? -9.747 -3.381 14.053 1.00 94.06 99 ARG A O 1
ATOM 797 N N . GLU A 1 100 ? -11.457 -4.449 13.070 1.00 94.94 100 GLU A N 1
ATOM 798 C CA . GLU A 1 100 ? -10.712 -5.682 12.814 1.00 94.94 100 GLU A CA 1
ATOM 799 C C . GLU A 1 100 ? -9.571 -5.465 11.818 1.00 94.94 100 GLU A C 1
ATOM 801 O O . GLU A 1 100 ? -8.435 -5.832 12.127 1.00 94.94 100 GLU A O 1
ATOM 806 N N . ALA A 1 101 ? -9.843 -4.806 10.689 1.00 93.25 101 ALA A N 1
ATOM 807 C CA . ALA A 1 101 ? -8.821 -4.468 9.700 1.00 93.25 101 ALA A CA 1
ATOM 808 C C . ALA A 1 101 ? -7.674 -3.647 10.322 1.00 93.25 101 ALA A C 1
ATOM 810 O O . ALA A 1 101 ? -6.501 -3.970 10.139 1.00 93.25 101 ALA A O 1
ATOM 811 N N . ALA A 1 102 ? -8.005 -2.643 11.143 1.00 95.25 102 ALA A N 1
ATOM 812 C CA . ALA A 1 102 ? -7.014 -1.834 11.853 1.00 95.25 102 ALA A CA 1
ATOM 813 C C . ALA A 1 102 ? -6.165 -2.652 12.844 1.00 95.25 102 ALA A C 1
ATOM 815 O O . ALA A 1 102 ? -4.956 -2.450 12.927 1.00 95.25 102 ALA A O 1
ATOM 816 N N . ARG A 1 103 ? -6.766 -3.604 13.574 1.00 96.50 103 ARG A N 1
ATOM 817 C CA . ARG A 1 103 ? -6.017 -4.493 14.481 1.00 96.50 103 ARG A CA 1
ATOM 818 C C . ARG A 1 103 ? -5.046 -5.398 13.725 1.00 96.50 103 ARG A C 1
ATOM 820 O O . ARG A 1 103 ? -3.919 -5.568 14.178 1.00 96.50 103 ARG A O 1
ATOM 827 N N . ARG A 1 104 ? -5.468 -5.978 12.595 1.00 95.75 104 ARG A N 1
ATOM 828 C CA . ARG A 1 104 ? -4.601 -6.818 11.748 1.00 95.75 104 ARG A CA 1
ATOM 829 C C . ARG A 1 104 ? -3.414 -6.025 11.210 1.00 95.75 104 ARG A C 1
ATOM 831 O O . ARG A 1 104 ? -2.284 -6.468 11.368 1.00 95.75 104 ARG A O 1
ATOM 838 N N . LEU A 1 105 ? -3.669 -4.822 10.695 1.00 96.00 105 LEU A N 1
ATOM 839 C CA . LEU A 1 105 ? -2.633 -3.915 10.206 1.00 96.00 105 LEU A CA 1
ATOM 840 C C . LEU A 1 105 ? -1.561 -3.646 11.274 1.00 96.00 105 LEU A C 1
ATOM 842 O O . LEU A 1 105 ? -0.376 -3.700 10.977 1.00 96.00 105 LEU A O 1
ATOM 846 N N . GLN A 1 106 ? -1.966 -3.369 12.517 1.00 95.88 106 GLN A N 1
ATOM 847 C CA . GLN A 1 106 ? -1.015 -3.099 13.602 1.00 95.88 106 GLN A CA 1
ATOM 848 C C . GLN A 1 106 ? -0.163 -4.318 13.965 1.00 95.88 106 GLN A C 1
ATOM 850 O O . GLN A 1 106 ? 0.998 -4.152 14.314 1.00 95.88 106 GLN A O 1
ATOM 855 N N . ARG A 1 107 ? -0.706 -5.537 13.850 1.00 95.38 107 ARG A N 1
ATOM 856 C CA . ARG A 1 107 ? 0.072 -6.763 14.082 1.00 95.38 107 ARG A CA 1
ATOM 857 C C . ARG A 1 107 ? 1.136 -6.996 13.017 1.00 95.38 107 ARG A C 1
ATOM 859 O O . ARG A 1 107 ? 2.211 -7.450 13.362 1.00 95.38 107 ARG A O 1
ATOM 866 N N . LEU A 1 108 ? 0.837 -6.675 11.759 1.00 93.62 108 LEU A N 1
ATOM 867 C CA . LEU A 1 108 ? 1.777 -6.831 10.641 1.00 93.62 108 LEU A CA 1
ATOM 868 C C . LEU A 1 108 ? 2.857 -5.736 10.599 1.00 93.62 108 LEU A C 1
ATOM 870 O O . LEU A 1 108 ? 3.837 -5.871 9.879 1.00 93.62 108 LEU A O 1
ATOM 874 N N . LYS A 1 109 ? 2.667 -4.633 11.335 1.00 88.69 109 LYS A N 1
ATOM 875 C CA . LYS A 1 109 ? 3.654 -3.547 11.469 1.00 88.69 109 LYS A CA 1
ATOM 876 C C . LYS A 1 109 ? 4.640 -3.741 12.625 1.00 88.69 109 LYS A C 1
ATOM 878 O O . LYS A 1 109 ? 5.584 -2.957 12.708 1.00 88.69 109 LYS A O 1
ATOM 883 N N . ALA A 1 110 ? 4.350 -4.669 13.538 1.00 74.94 110 ALA A N 1
ATOM 884 C CA . ALA A 1 110 ? 5.149 -4.942 14.732 1.00 74.94 110 ALA A CA 1
ATOM 885 C C . ALA A 1 110 ? 6.358 -5.816 14.389 1.00 74.94 110 ALA A C 1
ATOM 887 O O . ALA A 1 110 ? 7.437 -5.533 14.952 1.00 74.94 110 ALA A O 1
#

Foldseek 3Di:
DDDDDDDDDPDDDPPDDDPPPDPDDPPVVVVVVVVCVVDPVNPPPDDDDDDDPVVVVVVVVPDDDDPDPLVVLLVLLVCLLPDPDLVPHDPVSNPDDNVVSVVSNVVSVD

Sequence (110 aa):
MWFAARGPAAAGHHEARRPLRDAGPSKRVFGRIASFMSWPEHRGRILFFPVTAEPLQAATDDFAPPTYPDEIELQELAAALECTRRLMLPERFRAMDRREAARRLQRLKA